Protein AF-A0A383DFA1-F1 (afdb_monomer_lite)

InterPro domains:
  IPR045584 Pilin-like [SSF54523] (1-78)

Sequence (97 aa):
MVVLAIIGFLSSLSYPNFSSWIASRNTNDAVTKIESAFRSITTQIQRGVYPFAQIHIENSNDKIIIETRGMGQENFNQNRLTLNCSLDENYWDNDSI

pLDDT: mean 75.49, std 6.66, range [53.5, 86.12]

Organism: NCBI:txid408172

Radius of gyration: 22.67 Å; chains: 1; bounding box: 48×26×66 Å

Foldseek 3Di:
DVVCVVVVVVCVVCVVVVVVVVVVVVVVVVVVVVVVLVVVLVVCCVVVQFVDKDWDWDDDPPDTDTKIFGAGPVLCVVCVPPDDPDPDPVSTPDGHD

Secondary structure (DSSP, 8-state):
-HHHHHHHHHHHHHHHHHHHHHHHHHHHHHHHHHHHHHHHHHHHHHTTS-SEEEEEEEEETTEEEEEEEEE-HHHHHHHTTS------GGG-SBSB-

Structure (mmCIF, N/CA/C/O backbone):
data_AF-A0A383DFA1-F1
#
_entry.id   AF-A0A383DFA1-F1
#
loop_
_atom_site.group_PDB
_atom_site.id
_atom_site.type_symbol
_atom_site.label_atom_id
_atom_site.label_alt_id
_atom_site.label_comp_id
_atom_site.label_asym_id
_atom_site.label_entity_id
_atom_site.label_seq_id
_atom_site.pdbx_PDB_ins_code
_atom_site.Cartn_x
_atom_site.Cartn_y
_atom_site.Cartn_z
_atom_site.occupancy
_atom_site.B_iso_or_equiv
_atom_site.auth_seq_id
_atom_site.auth_comp_id
_atom_site.auth_asym_id
_atom_site.auth_atom_id
_atom_site.pdbx_PDB_model_num
ATOM 1 N N . MET A 1 1 ? 28.257 11.185 -46.893 1.00 64.56 1 MET A N 1
ATOM 2 C CA 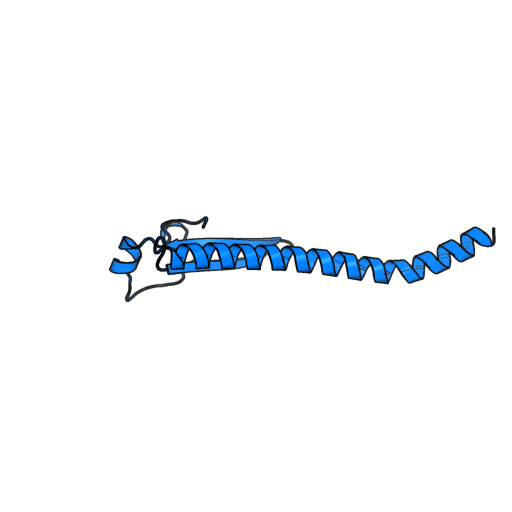. MET A 1 1 ? 27.935 10.073 -45.964 1.00 64.56 1 MET A CA 1
ATOM 3 C C . MET A 1 1 ? 28.561 10.209 -44.568 1.00 64.56 1 MET A C 1
ATOM 5 O O . MET A 1 1 ? 28.179 9.460 -43.685 1.00 64.56 1 MET A O 1
ATOM 9 N N . VAL A 1 2 ? 29.454 11.177 -44.317 1.00 82.31 2 VAL A N 1
ATOM 10 C CA . VAL A 1 2 ? 30.133 11.332 -43.010 1.00 82.31 2 VAL A CA 1
ATOM 11 C C . VAL A 1 2 ? 29.208 11.864 -41.903 1.00 82.31 2 VAL A C 1
ATOM 13 O O . VAL A 1 2 ? 29.272 11.407 -40.770 1.00 82.31 2 VAL A O 1
ATOM 16 N N . VAL A 1 3 ? 28.287 12.775 -42.231 1.00 86.12 3 VAL A N 1
ATOM 17 C CA . VAL A 1 3 ? 27.380 13.397 -41.245 1.00 86.12 3 VAL A CA 1
ATOM 18 C C . VAL A 1 3 ? 26.428 12.377 -40.607 1.00 86.12 3 VAL A C 1
ATOM 20 O O . VAL A 1 3 ? 26.273 12.359 -39.390 1.00 86.12 3 VAL A O 1
ATOM 23 N N . LEU A 1 4 ? 25.846 11.479 -41.409 1.00 85.19 4 LEU A N 1
ATOM 24 C CA . LEU A 1 4 ? 24.961 10.417 -40.913 1.00 85.19 4 LEU A CA 1
ATOM 25 C C . LEU A 1 4 ? 25.704 9.435 -39.996 1.00 85.19 4 LEU A C 1
ATOM 27 O O . LEU A 1 4 ? 25.131 8.966 -39.017 1.00 85.19 4 LEU A O 1
ATOM 31 N N . ALA A 1 5 ? 26.985 9.171 -40.276 1.00 83.88 5 ALA A N 1
ATOM 32 C CA . ALA A 1 5 ? 27.818 8.306 -39.446 1.00 83.88 5 ALA A CA 1
ATOM 33 C C . ALA A 1 5 ? 28.108 8.930 -38.070 1.00 83.88 5 ALA A C 1
ATOM 35 O O . ALA A 1 5 ? 28.011 8.247 -37.054 1.00 83.88 5 ALA A O 1
ATOM 36 N N . ILE A 1 6 ? 28.400 10.234 -38.021 1.00 83.25 6 ILE A N 1
ATOM 37 C CA . ILE A 1 6 ? 28.668 10.949 -36.763 1.00 83.25 6 ILE A CA 1
ATOM 38 C C . ILE A 1 6 ? 27.401 11.033 -35.900 1.00 83.25 6 ILE A C 1
ATOM 40 O O . ILE A 1 6 ? 27.453 10.739 -34.707 1.00 83.25 6 ILE A O 1
ATOM 44 N N . ILE A 1 7 ? 26.255 11.382 -36.495 1.00 83.38 7 ILE A N 1
ATOM 45 C CA . ILE A 1 7 ? 24.979 11.459 -35.766 1.00 83.38 7 ILE A CA 1
ATOM 46 C C . ILE A 1 7 ? 24.567 10.067 -35.267 1.00 83.38 7 ILE A C 1
ATOM 48 O O . ILE A 1 7 ? 24.227 9.920 -34.096 1.00 83.38 7 ILE A O 1
ATOM 52 N N . GLY A 1 8 ? 24.680 9.030 -36.105 1.00 79.38 8 GLY A N 1
ATOM 53 C CA . GLY A 1 8 ? 24.371 7.652 -35.713 1.00 79.38 8 GLY A CA 1
ATOM 54 C C . GLY A 1 8 ? 25.235 7.142 -34.553 1.00 79.38 8 GLY A C 1
ATOM 55 O O . GLY A 1 8 ? 24.723 6.492 -33.641 1.00 79.38 8 GLY A O 1
ATOM 56 N N . PHE A 1 9 ? 26.524 7.490 -34.537 1.00 79.94 9 PHE A N 1
ATOM 57 C CA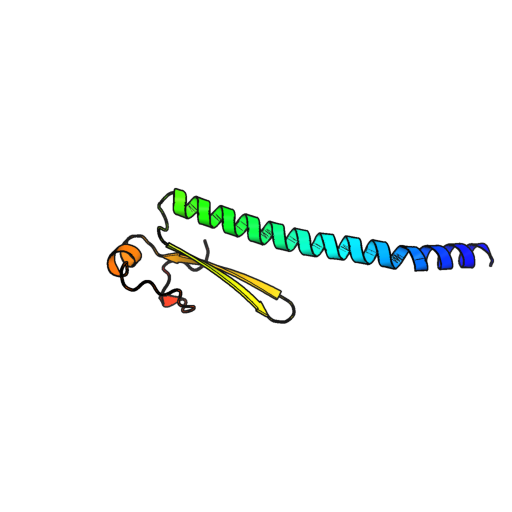 . PHE A 1 9 ? 27.437 7.126 -33.453 1.00 79.94 9 PHE A CA 1
ATOM 58 C C . PHE A 1 9 ? 27.098 7.842 -32.132 1.00 79.94 9 PHE A C 1
ATOM 60 O O . PHE A 1 9 ? 26.984 7.195 -31.092 1.00 79.94 9 PHE A O 1
ATOM 67 N N . LEU A 1 10 ? 26.867 9.160 -32.163 1.00 74.69 10 LEU A N 1
ATOM 68 C CA . LEU A 1 10 ? 26.541 9.945 -30.962 1.00 74.69 10 LEU A CA 1
ATOM 69 C C . LEU A 1 10 ? 25.162 9.597 -30.375 1.00 74.69 10 LEU A C 1
ATOM 71 O O . LEU A 1 10 ? 25.003 9.561 -29.151 1.00 74.69 10 LEU A O 1
ATOM 75 N N . SER A 1 11 ? 24.167 9.304 -31.220 1.00 68.94 11 SER A N 1
ATOM 76 C CA . SER A 1 11 ? 22.835 8.873 -30.774 1.00 68.94 11 SER A CA 1
ATOM 77 C C . SER A 1 11 ? 22.864 7.493 -30.113 1.00 68.94 11 SER A C 1
ATOM 79 O O . SER A 1 11 ? 22.187 7.301 -29.105 1.00 68.94 11 SER A O 1
ATOM 81 N N . SER A 1 12 ? 23.690 6.566 -30.614 1.00 70.81 12 SER A N 1
ATOM 82 C CA . SER A 1 12 ? 23.881 5.233 -30.018 1.00 70.81 12 SER A CA 1
ATOM 83 C C . SER A 1 12 ? 24.418 5.308 -28.584 1.00 70.81 12 SER A C 1
ATOM 85 O O . SER A 1 12 ? 23.896 4.652 -27.685 1.00 70.81 12 SER A O 1
ATOM 87 N N . LEU A 1 13 ? 25.398 6.182 -28.337 1.00 71.69 13 LEU A N 1
ATOM 88 C CA . LEU A 1 13 ? 25.982 6.376 -27.004 1.00 71.69 13 LEU A CA 1
ATOM 89 C C . LEU A 1 13 ? 25.044 7.107 -26.034 1.00 71.69 13 LEU A C 1
ATOM 91 O O . LEU A 1 13 ? 25.135 6.928 -24.821 1.00 71.69 13 LEU A O 1
ATOM 95 N N . SER A 1 14 ? 24.134 7.928 -26.560 1.00 63.19 14 SER A N 1
ATOM 96 C CA . SER A 1 14 ? 23.209 8.735 -25.756 1.00 63.19 14 SER A CA 1
ATOM 97 C C . SER A 1 14 ? 21.925 7.977 -25.385 1.00 63.19 14 SER A C 1
ATOM 99 O O . SER A 1 14 ? 21.353 8.219 -24.323 1.00 63.19 14 SER A O 1
ATOM 101 N N . TYR A 1 15 ? 21.487 7.028 -26.217 1.00 61.94 15 TYR A N 1
ATOM 102 C CA . TYR A 1 15 ? 20.302 6.190 -25.997 1.00 61.94 15 TYR A CA 1
ATOM 103 C C . TYR A 1 15 ? 20.258 5.433 -24.646 1.00 61.94 15 TYR A C 1
ATOM 105 O O . TYR A 1 15 ? 19.208 5.477 -23.995 1.00 61.94 15 TYR A O 1
ATOM 113 N N . PRO A 1 16 ? 21.343 4.798 -24.145 1.00 64.94 16 PRO A N 1
ATOM 114 C CA . PRO A 1 16 ? 21.303 4.101 -22.854 1.00 64.94 16 PRO A CA 1
ATOM 115 C C . PRO A 1 16 ? 21.016 5.036 -21.666 1.00 64.94 16 PRO A C 1
ATOM 117 O O . PRO A 1 16 ? 20.352 4.624 -20.716 1.00 64.94 16 PRO A O 1
ATOM 120 N N . ASN A 1 17 ? 21.438 6.304 -21.736 1.00 62.75 17 ASN A N 1
ATOM 121 C CA . ASN A 1 17 ? 21.203 7.287 -20.672 1.00 62.75 17 ASN A CA 1
ATOM 122 C C . ASN A 1 17 ? 19.754 7.804 -20.644 1.00 62.75 17 ASN A C 1
ATOM 124 O O . ASN A 1 17 ? 19.206 8.065 -19.576 1.00 62.75 17 ASN A O 1
ATOM 128 N N . PHE A 1 18 ? 19.097 7.924 -21.802 1.00 60.91 18 PHE A N 1
ATOM 129 C CA . PHE A 1 18 ? 17.669 8.260 -21.848 1.00 60.91 18 PHE A CA 1
ATOM 130 C C . PHE A 1 18 ? 16.796 7.084 -21.405 1.00 60.91 18 PHE A C 1
ATOM 132 O O . PHE A 1 18 ? 15.816 7.289 -20.692 1.00 60.91 18 PHE A O 1
ATOM 139 N N . SER A 1 19 ? 17.170 5.852 -21.766 1.00 64.88 19 SER A N 1
ATOM 140 C CA . SER A 1 19 ? 16.448 4.650 -21.336 1.00 64.88 19 SER A CA 1
ATOM 141 C C . SER A 1 19 ? 16.443 4.493 -19.813 1.00 64.88 19 SER A C 1
ATOM 143 O O . SER A 1 19 ? 15.404 4.159 -19.244 1.00 64.88 19 SER A O 1
ATOM 145 N N . SER A 1 20 ? 17.568 4.754 -19.138 1.00 68.44 20 SER A N 1
ATOM 146 C CA . SER A 1 20 ? 17.631 4.690 -17.673 1.00 68.44 20 SER A CA 1
ATOM 147 C C . SER A 1 20 ? 16.814 5.803 -17.008 1.00 68.44 20 SER A C 1
ATOM 149 O O . SER A 1 20 ? 16.122 5.539 -16.030 1.00 68.44 20 SER A O 1
ATOM 151 N N . TRP A 1 21 ? 16.794 7.015 -17.570 1.00 64.19 21 TRP A N 1
ATOM 152 C CA . TRP A 1 21 ? 15.964 8.121 -17.078 1.00 64.19 21 TRP A CA 1
ATOM 153 C C . TRP A 1 21 ? 14.457 7.863 -17.226 1.00 64.19 21 TRP A C 1
ATOM 155 O O . TRP A 1 21 ? 13.693 8.143 -16.299 1.00 64.19 21 TRP A O 1
ATOM 165 N N . ILE A 1 22 ? 14.020 7.296 -18.358 1.00 68.69 22 ILE A N 1
ATOM 166 C CA . ILE A 1 22 ? 12.618 6.891 -18.553 1.00 68.69 22 ILE A CA 1
ATOM 167 C C . ILE A 1 22 ? 12.256 5.782 -17.558 1.00 68.69 22 ILE A C 1
ATOM 169 O O . ILE A 1 22 ? 11.216 5.867 -16.905 1.00 68.69 22 ILE A O 1
ATOM 173 N N . ALA A 1 23 ? 13.133 4.790 -17.377 1.00 75.50 23 ALA A N 1
ATOM 174 C CA . ALA A 1 23 ? 12.932 3.737 -16.385 1.00 75.50 23 ALA A CA 1
ATOM 175 C C . ALA A 1 23 ? 12.810 4.314 -14.964 1.00 75.50 23 ALA A C 1
ATOM 177 O O . ALA A 1 23 ? 11.869 3.984 -14.247 1.00 75.50 23 ALA A O 1
ATOM 178 N N . SER A 1 24 ? 13.684 5.252 -14.581 1.00 68.62 24 SER A N 1
ATOM 179 C CA . SER A 1 24 ? 13.583 5.944 -13.293 1.00 68.62 24 SER A CA 1
ATOM 180 C C . SER A 1 24 ? 12.270 6.717 -13.142 1.00 68.62 24 SER A C 1
ATOM 182 O O . SER A 1 24 ? 11.715 6.744 -12.047 1.00 68.62 24 SER A O 1
ATOM 184 N N . ARG A 1 25 ? 11.727 7.335 -14.201 1.00 74.50 25 ARG A N 1
ATOM 185 C CA . ARG A 1 25 ? 10.419 8.014 -14.127 1.00 74.50 25 ARG A CA 1
ATOM 186 C C . ARG A 1 25 ? 9.263 7.045 -13.919 1.00 74.50 25 ARG A C 1
ATOM 188 O O . ARG A 1 25 ? 8.397 7.337 -13.103 1.00 74.50 25 ARG A O 1
ATOM 195 N N . ASN A 1 26 ? 9.278 5.898 -14.588 1.00 74.81 26 ASN A N 1
ATOM 196 C CA . ASN A 1 26 ? 8.248 4.876 -14.403 1.00 74.81 26 ASN A CA 1
ATOM 197 C C . ASN A 1 26 ? 8.262 4.313 -12.974 1.00 74.81 26 ASN A C 1
ATOM 199 O O . ASN A 1 26 ? 7.207 4.163 -12.363 1.00 74.81 26 ASN A O 1
ATOM 203 N N . THR A 1 27 ? 9.448 4.076 -12.404 1.00 74.19 27 THR A N 1
ATOM 204 C CA . THR A 1 27 ? 9.572 3.644 -11.005 1.00 74.19 27 THR A CA 1
ATOM 205 C C . THR A 1 27 ? 9.079 4.720 -10.037 1.00 74.19 27 THR A C 1
ATOM 207 O O . THR A 1 27 ? 8.342 4.410 -9.105 1.00 74.19 27 THR A O 1
ATOM 210 N N . ASN A 1 28 ? 9.432 5.989 -10.263 1.00 76.12 28 ASN A N 1
ATOM 211 C CA . ASN A 1 28 ? 8.966 7.091 -9.418 1.00 76.12 28 ASN A CA 1
ATOM 212 C C . ASN A 1 28 ? 7.441 7.282 -9.493 1.00 76.12 28 ASN A C 1
ATOM 214 O O . ASN A 1 28 ? 6.819 7.504 -8.461 1.00 76.12 28 ASN A O 1
ATOM 218 N N . ASP A 1 29 ? 6.826 7.137 -10.671 1.00 78.81 29 ASP A N 1
ATOM 219 C CA . ASP A 1 29 ? 5.366 7.211 -10.832 1.00 78.81 29 ASP A CA 1
ATOM 220 C C . ASP A 1 29 ? 4.644 6.102 -10.047 1.00 78.81 29 ASP A C 1
ATOM 222 O O . ASP A 1 29 ? 3.654 6.356 -9.356 1.00 78.81 29 ASP A O 1
ATOM 226 N N . ALA A 1 30 ? 5.178 4.876 -10.078 1.00 72.75 30 ALA A N 1
ATOM 227 C CA . ALA A 1 30 ? 4.667 3.773 -9.266 1.00 72.75 30 ALA A CA 1
ATOM 228 C C . ALA A 1 30 ? 4.799 4.059 -7.758 1.00 72.75 30 ALA A C 1
ATOM 230 O O . ALA A 1 30 ? 3.852 3.836 -7.002 1.00 72.75 30 ALA A O 1
ATOM 231 N N . VAL A 1 31 ? 5.934 4.615 -7.321 1.00 76.50 31 VAL A N 1
ATOM 232 C CA . VAL A 1 31 ? 6.149 5.023 -5.922 1.00 76.50 31 VAL A CA 1
ATOM 233 C C . VAL A 1 31 ? 5.164 6.117 -5.502 1.00 76.50 31 VAL A C 1
ATOM 235 O O . VAL A 1 31 ? 4.564 6.012 -4.435 1.00 76.50 31 VAL A O 1
ATOM 238 N N . THR A 1 32 ? 4.919 7.124 -6.346 1.00 81.00 32 THR A N 1
ATOM 239 C CA . THR A 1 32 ? 3.940 8.187 -6.066 1.00 81.00 32 THR A CA 1
ATOM 240 C C . THR A 1 32 ? 2.519 7.637 -5.909 1.00 81.00 32 THR A C 1
ATOM 242 O O . THR A 1 32 ? 1.772 8.094 -5.041 1.00 81.00 32 THR A O 1
ATOM 245 N N . LYS A 1 33 ? 2.135 6.629 -6.701 1.00 79.06 33 LYS A N 1
ATOM 246 C CA . LYS A 1 33 ? 0.832 5.956 -6.562 1.00 79.06 33 LYS A CA 1
ATOM 247 C C . LYS A 1 33 ? 0.703 5.226 -5.224 1.00 79.06 33 LYS A C 1
ATOM 249 O O . LYS A 1 33 ? -0.321 5.376 -4.559 1.00 79.06 33 LYS A O 1
ATOM 254 N N . ILE A 1 34 ? 1.745 4.509 -4.798 1.00 78.38 34 ILE A N 1
ATOM 255 C CA . ILE A 1 34 ? 1.783 3.828 -3.492 1.00 78.38 34 ILE A CA 1
ATOM 256 C C . ILE A 1 34 ? 1.703 4.845 -2.349 1.00 78.38 34 ILE A C 1
ATOM 258 O O . ILE A 1 34 ? 0.903 4.678 -1.429 1.00 78.38 34 ILE A O 1
ATOM 262 N N . GLU A 1 35 ? 2.487 5.923 -2.417 1.00 82.31 35 GLU A N 1
ATOM 263 C CA . GLU A 1 35 ? 2.471 6.987 -1.409 1.00 82.31 35 GLU A CA 1
ATOM 264 C C . GLU A 1 35 ? 1.080 7.626 -1.294 1.00 82.31 35 GLU A C 1
ATOM 266 O O . GLU A 1 35 ? 0.569 7.840 -0.193 1.00 82.31 35 GLU A O 1
ATOM 271 N N . SER A 1 36 ? 0.428 7.887 -2.431 1.00 82.50 36 SER A N 1
ATOM 272 C CA . SER A 1 36 ? -0.928 8.429 -2.451 1.00 82.50 36 SER A CA 1
ATOM 273 C C . SER A 1 36 ? -1.941 7.469 -1.824 1.00 82.50 36 SER A C 1
ATOM 275 O O . SER A 1 36 ? -2.773 7.920 -1.039 1.00 82.50 36 SER A O 1
ATOM 277 N N . ALA A 1 37 ? -1.870 6.168 -2.125 1.00 80.06 37 ALA A N 1
ATOM 278 C CA . ALA A 1 37 ? -2.741 5.159 -1.518 1.00 80.06 37 ALA A CA 1
ATOM 279 C C . ALA A 1 37 ? -2.539 5.089 0.007 1.00 80.06 37 ALA A C 1
ATOM 281 O O . ALA A 1 37 ? -3.503 5.152 0.772 1.00 80.06 37 ALA A O 1
ATOM 282 N N . PHE A 1 38 ? -1.282 5.081 0.462 1.00 81.94 38 PHE A N 1
ATOM 283 C CA . PHE A 1 38 ? -0.940 5.087 1.886 1.00 81.94 38 PHE A CA 1
ATOM 284 C C . PHE A 1 38 ? -1.478 6.334 2.604 1.00 81.94 38 PHE A C 1
ATOM 286 O O . PHE A 1 38 ? -2.037 6.252 3.704 1.00 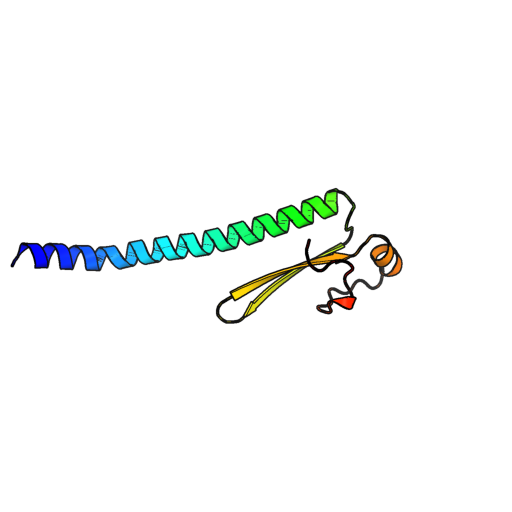81.94 38 PHE A O 1
ATOM 293 N N . ARG A 1 39 ? -1.350 7.505 1.968 1.00 83.31 39 ARG A N 1
ATOM 294 C CA . ARG A 1 39 ? -1.866 8.772 2.498 1.00 83.31 39 ARG A CA 1
ATOM 295 C C . ARG A 1 39 ? -3.393 8.774 2.568 1.00 83.31 39 ARG A C 1
ATOM 297 O O . ARG A 1 39 ? -3.940 9.238 3.570 1.00 83.31 39 ARG A O 1
ATOM 304 N N . SER A 1 40 ? -4.079 8.245 1.555 1.00 80.56 40 SER A N 1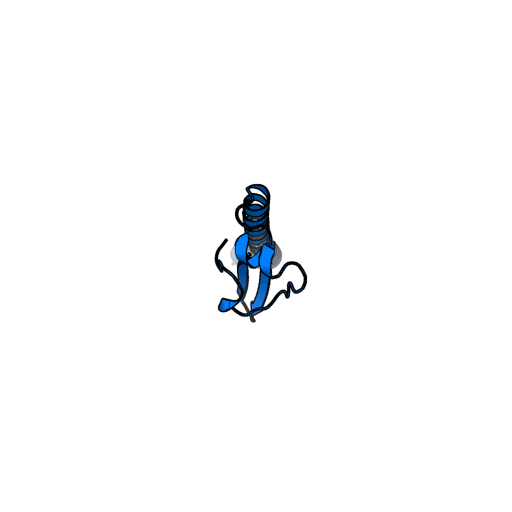
ATOM 305 C CA . SER A 1 40 ? -5.541 8.108 1.548 1.00 80.56 40 SER A CA 1
ATOM 306 C C . SER A 1 40 ? -6.030 7.226 2.695 1.00 80.56 40 SER A C 1
ATOM 308 O O . SER A 1 40 ? -6.899 7.657 3.452 1.00 80.56 40 SER A O 1
ATOM 310 N N . ILE A 1 41 ? -5.415 6.057 2.899 1.00 79.62 41 ILE A N 1
ATOM 311 C CA . ILE A 1 41 ? -5.752 5.157 4.011 1.00 79.62 41 ILE A CA 1
ATOM 312 C C . ILE A 1 41 ? -5.506 5.829 5.357 1.00 79.62 41 ILE A C 1
ATOM 314 O O . ILE A 1 41 ? -6.392 5.863 6.206 1.00 79.62 41 ILE A O 1
ATOM 318 N N . THR A 1 42 ? -4.325 6.422 5.548 1.00 79.12 42 THR A N 1
ATOM 319 C CA . THR A 1 42 ? -3.979 7.099 6.808 1.00 79.12 42 THR A CA 1
ATOM 320 C C . THR A 1 42 ? -4.966 8.225 7.115 1.00 79.12 42 THR A C 1
ATOM 322 O O . THR A 1 42 ? -5.380 8.398 8.259 1.00 79.12 42 THR A O 1
ATOM 325 N N . THR A 1 43 ? -5.413 8.956 6.091 1.00 80.69 43 THR A N 1
ATOM 326 C CA . THR A 1 43 ? -6.441 9.992 6.240 1.00 80.69 43 THR A CA 1
ATOM 327 C C . THR A 1 43 ? -7.782 9.392 6.678 1.00 80.69 43 THR A C 1
ATOM 329 O O . THR A 1 43 ? -8.479 9.981 7.501 1.00 80.69 43 THR A O 1
ATOM 332 N N . GLN A 1 44 ? -8.156 8.221 6.162 1.00 73.38 44 GLN A N 1
ATOM 333 C CA . GLN A 1 44 ? -9.399 7.539 6.536 1.00 73.38 44 GLN A CA 1
ATOM 334 C C . GLN A 1 44 ? -9.347 6.930 7.946 1.00 73.38 44 GLN A C 1
ATOM 336 O O . GLN A 1 44 ? -10.344 7.011 8.668 1.00 73.38 44 GLN A O 1
ATOM 341 N N . ILE A 1 45 ? -8.178 6.446 8.382 1.00 75.81 45 ILE A N 1
ATOM 342 C CA . ILE A 1 45 ? -7.926 6.043 9.775 1.00 75.81 45 ILE A CA 1
ATOM 343 C C . ILE A 1 45 ? -8.044 7.259 10.706 1.00 75.81 45 ILE A C 1
ATOM 345 O O . ILE A 1 45 ? -8.743 7.203 11.714 1.00 75.81 45 ILE A O 1
ATOM 349 N N . GLN A 1 46 ? -7.420 8.390 10.354 1.00 72.69 46 GLN A N 1
ATOM 350 C CA . GLN A 1 46 ? -7.488 9.626 11.147 1.00 72.69 46 GLN A CA 1
ATOM 351 C C . GLN A 1 46 ? -8.908 10.198 11.253 1.00 72.69 46 GLN A C 1
ATOM 353 O O . GLN A 1 46 ? -9.261 10.774 12.278 1.00 72.69 46 GLN A O 1
ATOM 358 N N . ARG A 1 47 ? -9.736 10.026 10.215 1.00 79.44 47 ARG A N 1
ATOM 359 C CA . ARG A 1 47 ? -11.159 10.405 10.229 1.00 79.44 47 ARG A CA 1
ATOM 360 C C . ARG A 1 47 ? -12.025 9.471 11.083 1.00 79.44 47 ARG A C 1
ATOM 362 O O . ARG A 1 47 ? -13.197 9.772 11.279 1.00 79.44 47 ARG A O 1
ATOM 369 N N . GLY A 1 48 ? -11.474 8.357 11.573 1.00 69.06 48 GLY A N 1
ATOM 370 C CA . GLY A 1 48 ? -12.185 7.385 12.405 1.00 69.06 48 GLY A CA 1
ATOM 371 C C . GLY A 1 48 ? -13.181 6.511 11.643 1.00 69.06 48 GLY A C 1
ATOM 372 O O . GLY A 1 48 ? -13.973 5.824 12.277 1.00 69.06 48 GLY A O 1
ATOM 373 N N . VAL A 1 49 ? -13.154 6.530 10.305 1.00 73.31 49 VAL A N 1
ATOM 374 C CA . VAL A 1 49 ? -14.079 5.742 9.470 1.00 73.31 49 VAL A CA 1
ATOM 375 C C . VAL A 1 49 ? -13.684 4.264 9.487 1.00 73.31 49 VAL A C 1
ATOM 377 O O . VAL A 1 49 ? -14.540 3.396 9.626 1.00 73.31 49 VAL A O 1
ATOM 380 N N . TYR A 1 50 ? -12.377 3.991 9.424 1.00 76.75 50 TYR A N 1
ATOM 381 C CA . TYR A 1 50 ? -11.822 2.640 9.459 1.00 76.75 50 TYR A CA 1
ATOM 382 C C . TYR A 1 50 ? -10.709 2.566 10.512 1.00 76.75 50 TYR A C 1
ATOM 384 O O . TYR A 1 50 ? -9.592 3.012 10.248 1.00 76.75 50 TYR A O 1
ATOM 392 N N . PRO A 1 51 ? -10.981 2.052 11.727 1.00 74.62 51 PRO A N 1
ATOM 393 C CA . PRO A 1 51 ? -9.967 1.935 12.779 1.00 74.62 51 PRO A CA 1
ATOM 394 C C . PRO A 1 51 ? -8.874 0.900 12.470 1.00 74.62 51 PRO A C 1
ATOM 396 O O . PRO A 1 51 ? -7.834 0.906 13.128 1.00 74.62 51 PRO A O 1
ATOM 399 N N . PHE A 1 52 ? -9.086 0.027 11.481 1.00 79.44 52 PHE A N 1
ATOM 400 C CA . PHE A 1 52 ? -8.108 -0.954 11.029 1.00 79.44 52 PHE A CA 1
ATOM 401 C C . PHE A 1 52 ? -8.137 -1.058 9.502 1.00 79.44 52 PHE A C 1
ATOM 403 O O . PHE A 1 52 ? -9.206 -1.203 8.912 1.00 79.44 52 PHE A O 1
ATOM 410 N N . ALA A 1 53 ? -6.969 -0.956 8.868 1.00 80.38 53 ALA A N 1
ATOM 411 C CA . ALA A 1 53 ? -6.823 -1.009 7.417 1.00 80.38 53 ALA A CA 1
ATOM 412 C C . ALA A 1 53 ? -5.573 -1.808 7.025 1.00 80.38 53 ALA A C 1
ATOM 414 O O . ALA A 1 53 ? -4.573 -1.798 7.747 1.00 80.38 53 ALA A O 1
ATOM 415 N N . GLN A 1 54 ? -5.627 -2.474 5.875 1.00 78.00 54 GLN A N 1
ATOM 416 C CA . GLN A 1 54 ? -4.548 -3.279 5.311 1.00 78.00 54 GLN A CA 1
ATOM 417 C C . GLN A 1 54 ? -4.194 -2.776 3.913 1.00 78.00 54 GLN A C 1
ATOM 419 O O . GLN A 1 54 ? -5.065 -2.442 3.114 1.00 78.00 54 GLN A O 1
ATOM 424 N N . ILE A 1 55 ? -2.896 -2.764 3.612 1.00 80.81 55 ILE A N 1
ATOM 425 C CA . ILE A 1 55 ? -2.384 -2.568 2.256 1.00 80.81 55 ILE A CA 1
ATOM 426 C C . ILE A 1 55 ? -1.791 -3.890 1.811 1.00 80.81 55 ILE A C 1
ATOM 428 O O . ILE A 1 55 ? -0.814 -4.356 2.404 1.00 80.81 55 ILE A O 1
ATOM 432 N N . HIS A 1 56 ? -2.377 -4.486 0.781 1.00 80.44 56 HIS A N 1
ATOM 433 C CA . HIS A 1 56 ? -1.816 -5.658 0.137 1.00 80.44 56 HIS A CA 1
ATOM 434 C C . HIS A 1 56 ? -1.084 -5.226 -1.133 1.00 80.44 56 HIS A C 1
ATOM 436 O O . HIS A 1 56 ? -1.666 -4.596 -2.015 1.00 80.44 56 HIS A O 1
ATOM 442 N N . ILE A 1 57 ? 0.217 -5.518 -1.186 1.00 75.12 57 ILE A N 1
ATOM 443 C CA . ILE A 1 57 ? 1.071 -5.228 -2.337 1.00 75.12 57 ILE A CA 1
ATOM 444 C C . ILE A 1 57 ? 1.505 -6.571 -2.903 1.00 75.12 57 ILE A C 1
ATOM 446 O O . ILE A 1 57 ? 2.376 -7.230 -2.331 1.00 75.12 57 ILE A O 1
ATOM 450 N N . GLU A 1 58 ? 0.911 -6.961 -4.024 1.00 78.38 58 GLU A N 1
ATOM 451 C CA . GLU A 1 58 ? 1.313 -8.162 -4.746 1.00 78.38 58 GLU A CA 1
ATOM 452 C C . GLU A 1 58 ? 2.083 -7.779 -6.012 1.00 78.38 58 GLU A C 1
ATOM 454 O O . GLU A 1 58 ? 1.679 -6.903 -6.783 1.00 78.38 58 GLU A O 1
ATOM 459 N N . ASN A 1 59 ? 3.224 -8.435 -6.222 1.00 71.62 59 ASN A N 1
ATOM 460 C CA . ASN A 1 59 ? 4.005 -8.313 -7.444 1.00 71.62 59 ASN A CA 1
ATOM 461 C C . ASN A 1 59 ? 3.755 -9.556 -8.303 1.00 71.62 59 ASN A C 1
ATOM 463 O O . ASN A 1 59 ? 4.377 -10.596 -8.095 1.00 71.62 59 ASN A O 1
ATOM 467 N N . SER A 1 60 ? 2.823 -9.450 -9.248 1.00 71.50 60 SER A N 1
ATOM 468 C CA . SER A 1 60 ? 2.498 -10.542 -10.164 1.00 71.50 60 SER A CA 1
ATOM 469 C C . SER A 1 60 ? 3.111 -10.245 -11.533 1.00 71.50 60 SER A C 1
ATOM 471 O O . SER A 1 60 ? 2.525 -9.508 -12.324 1.00 71.50 60 SER A O 1
ATOM 473 N N . ASN A 1 61 ? 4.324 -10.780 -11.758 1.00 53.50 61 ASN A N 1
ATOM 474 C CA . ASN A 1 61 ? 5.109 -10.964 -13.002 1.00 53.50 61 ASN A CA 1
ATOM 475 C C . ASN A 1 61 ? 5.188 -9.840 -14.065 1.00 53.50 61 ASN A C 1
ATOM 477 O O . ASN A 1 61 ? 5.850 -10.050 -15.075 1.00 53.50 61 ASN A O 1
ATOM 481 N N . ASP A 1 62 ? 4.547 -8.689 -13.861 1.00 65.31 62 ASP A N 1
ATOM 482 C CA . ASP A 1 62 ? 4.655 -7.437 -14.639 1.00 65.31 62 ASP A CA 1
ATOM 483 C C . ASP A 1 62 ? 3.771 -6.306 -14.059 1.00 65.31 62 ASP A C 1
ATOM 485 O O . ASP A 1 62 ? 3.833 -5.155 -14.492 1.00 65.31 62 ASP A O 1
ATOM 489 N N . LYS A 1 63 ? 2.898 -6.612 -13.086 1.00 64.06 63 LYS A N 1
ATOM 490 C CA . LYS A 1 63 ? 1.981 -5.645 -12.471 1.00 64.06 63 LYS A CA 1
ATOM 491 C C . LYS A 1 63 ? 2.130 -5.645 -10.957 1.00 64.06 63 LYS A C 1
ATOM 493 O O . LYS A 1 63 ? 2.158 -6.695 -10.320 1.00 64.06 63 LYS A O 1
ATOM 498 N N . ILE A 1 64 ? 2.194 -4.440 -10.399 1.00 69.12 64 ILE A N 1
ATOM 499 C CA . ILE A 1 64 ? 2.056 -4.210 -8.964 1.00 69.12 64 ILE A CA 1
ATOM 500 C C . ILE A 1 64 ? 0.570 -3.972 -8.717 1.00 69.12 64 ILE A C 1
ATOM 502 O O . ILE A 1 64 ? 0.029 -2.955 -9.157 1.00 69.12 64 ILE A O 1
ATOM 506 N N . ILE A 1 65 ? -0.087 -4.933 -8.075 1.00 73.50 65 ILE A N 1
ATOM 507 C CA . ILE A 1 65 ? -1.480 -4.811 -7.651 1.00 73.50 65 ILE A CA 1
ATOM 508 C C . ILE A 1 65 ? -1.450 -4.274 -6.222 1.00 73.50 65 ILE A C 1
ATOM 510 O O . ILE A 1 65 ? -0.768 -4.824 -5.356 1.00 73.50 65 ILE A O 1
ATOM 514 N N . ILE A 1 66 ? -2.124 -3.144 -6.014 1.00 71.38 66 ILE A N 1
ATOM 515 C CA . ILE A 1 66 ? -2.223 -2.478 -4.717 1.00 71.38 66 ILE A CA 1
ATOM 516 C C . ILE A 1 66 ? -3.692 -2.516 -4.332 1.00 71.38 66 ILE A C 1
ATOM 518 O O . ILE A 1 66 ? -4.505 -1.833 -4.953 1.00 71.38 66 ILE A O 1
ATOM 522 N N . GLU A 1 67 ? -4.014 -3.309 -3.320 1.00 78.44 67 GLU A N 1
ATOM 523 C CA . GLU A 1 67 ? -5.358 -3.389 -2.754 1.00 78.44 67 GLU A CA 1
ATOM 524 C C . GLU A 1 67 ? -5.364 -2.751 -1.370 1.00 78.44 67 GLU A C 1
ATOM 526 O O . GLU A 1 67 ? -4.470 -2.984 -0.546 1.00 78.44 67 GLU A O 1
ATOM 531 N N . THR A 1 68 ? -6.366 -1.911 -1.128 1.00 74.44 68 THR A N 1
ATOM 532 C CA . THR A 1 68 ? -6.527 -1.143 0.104 1.00 74.44 68 THR A CA 1
ATOM 533 C C . THR A 1 68 ? -7.806 -1.586 0.790 1.00 74.44 68 THR A C 1
ATOM 535 O O . THR A 1 68 ? -8.907 -1.297 0.334 1.00 74.44 68 THR A O 1
ATOM 538 N N . ARG A 1 69 ? -7.660 -2.296 1.908 1.00 83.31 69 ARG A N 1
ATOM 539 C CA . ARG A 1 69 ? -8.786 -2.897 2.624 1.00 83.31 69 ARG A CA 1
ATOM 540 C C . ARG A 1 69 ? -9.009 -2.222 3.963 1.00 83.31 69 ARG A C 1
ATOM 542 O O . ARG A 1 69 ? -8.061 -1.760 4.601 1.00 83.31 69 ARG A O 1
ATOM 549 N N . GLY A 1 70 ? -10.259 -2.170 4.394 1.00 80.69 70 GLY A N 1
ATOM 550 C CA . GLY A 1 70 ? -10.687 -1.515 5.619 1.00 80.69 70 GLY A CA 1
ATOM 551 C C . GLY A 1 70 ? -11.700 -2.326 6.393 1.00 80.69 70 GLY A C 1
ATOM 552 O O . GLY A 1 70 ? -12.622 -2.912 5.831 1.00 80.69 70 GLY A O 1
ATOM 553 N N . MET A 1 71 ? -11.542 -2.321 7.709 1.00 83.62 71 MET A N 1
ATOM 554 C CA . MET A 1 71 ? -12.502 -2.893 8.638 1.00 83.62 71 MET A CA 1
ATOM 555 C C . MET A 1 71 ? -13.254 -1.764 9.336 1.00 83.62 71 MET A C 1
ATOM 557 O O . MET A 1 71 ? -12.645 -0.831 9.871 1.00 83.62 71 MET A O 1
ATOM 561 N N . GLY A 1 72 ? -14.583 -1.840 9.313 1.00 82.44 72 GLY A N 1
ATOM 562 C CA . GLY A 1 72 ? -15.464 -0.906 9.992 1.00 82.44 72 GLY A CA 1
ATOM 563 C C . GLY A 1 72 ? -15.369 -1.040 11.510 1.00 82.44 72 GLY A C 1
ATOM 564 O O . GLY A 1 72 ? -14.875 -2.025 12.064 1.00 82.44 72 GLY A O 1
ATOM 565 N N . GLN A 1 73 ? -15.850 -0.020 12.218 1.00 79.31 73 GLN A N 1
ATOM 566 C CA . GLN A 1 73 ? -15.694 0.067 13.669 1.00 79.31 73 GLN A CA 1
ATOM 567 C C . GLN A 1 73 ? -16.412 -1.052 14.441 1.00 79.31 73 GLN A C 1
ATOM 569 O O . GLN A 1 73 ? -15.945 -1.454 15.508 1.00 79.31 73 GLN A O 1
ATOM 574 N N . GLU A 1 74 ? -17.515 -1.578 13.913 1.00 80.81 74 GLU A N 1
ATOM 575 C CA . GLU A 1 74 ? -18.281 -2.657 14.545 1.00 80.81 74 GLU A CA 1
ATOM 576 C C . GLU A 1 74 ? -17.528 -3.990 14.489 1.00 80.81 74 GLU A C 1
ATOM 578 O O . GLU A 1 74 ? -17.273 -4.587 15.538 1.00 80.81 74 GLU A O 1
ATOM 583 N N . ASN A 1 75 ? -17.082 -4.398 13.297 1.00 80.38 75 ASN A N 1
ATOM 584 C CA . ASN A 1 75 ? -16.277 -5.607 13.107 1.00 80.38 75 ASN A CA 1
ATOM 585 C C . ASN A 1 75 ? -14.930 -5.518 13.823 1.00 80.38 75 ASN A C 1
ATOM 587 O O . ASN A 1 75 ? -14.503 -6.480 14.465 1.00 80.38 75 ASN A O 1
ATOM 591 N N . PHE A 1 76 ? -14.308 -4.336 13.817 1.00 82.12 76 PHE A N 1
ATOM 592 C CA . PHE A 1 76 ? -13.102 -4.100 14.597 1.00 82.12 76 PHE A CA 1
ATOM 593 C C . PHE A 1 76 ? -13.350 -4.331 16.086 1.00 82.12 76 PHE A C 1
ATOM 595 O O . PHE A 1 76 ? -12.586 -5.054 16.713 1.00 82.12 76 PHE A O 1
ATOM 602 N N . ASN A 1 77 ? -14.415 -3.756 16.659 1.00 81.25 77 ASN A N 1
ATOM 603 C CA . ASN A 1 77 ? -14.708 -3.877 18.088 1.00 81.25 77 ASN A CA 1
ATOM 604 C C . ASN A 1 77 ? -15.033 -5.312 18.524 1.00 81.25 77 ASN A C 1
ATOM 606 O O . ASN A 1 77 ? -14.685 -5.685 19.645 1.00 81.25 77 ASN A O 1
ATOM 610 N N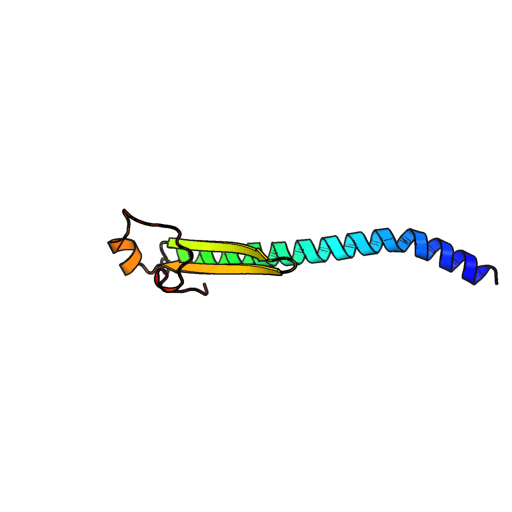 . GLN A 1 78 ? -15.647 -6.112 17.653 1.00 82.75 78 GLN A N 1
ATOM 611 C CA . GLN A 1 78 ? -15.934 -7.522 17.925 1.00 82.75 78 GLN A CA 1
ATOM 612 C C . GLN A 1 78 ? -14.668 -8.388 17.863 1.00 82.75 78 GLN A C 1
ATOM 614 O O . GLN A 1 78 ? -14.469 -9.246 18.721 1.00 82.75 78 GLN A O 1
ATOM 619 N N . ASN A 1 79 ? -13.771 -8.111 16.912 1.00 79.38 79 ASN A N 1
ATOM 620 C CA . ASN A 1 79 ? -12.597 -8.942 16.638 1.00 79.38 79 ASN A CA 1
ATOM 621 C C . ASN A 1 79 ? -11.271 -8.357 17.152 1.00 79.38 79 ASN A C 1
ATOM 623 O O . ASN A 1 79 ? -10.210 -8.851 16.780 1.00 79.38 79 ASN A O 1
ATOM 627 N N . ARG A 1 80 ? -11.288 -7.348 18.043 1.00 75.75 80 ARG A N 1
ATOM 628 C CA . ARG A 1 80 ? -10.075 -6.644 18.538 1.00 75.75 80 ARG A CA 1
ATOM 629 C C . ARG A 1 80 ? -8.962 -7.564 19.038 1.00 75.75 80 ARG A C 1
ATOM 631 O O . ARG A 1 80 ? -7.798 -7.178 19.005 1.00 75.75 80 ARG A O 1
ATOM 638 N N . LEU A 1 81 ? -9.323 -8.733 19.562 1.00 76.75 81 LEU A N 1
ATOM 639 C CA . LEU A 1 81 ? -8.400 -9.700 20.161 1.00 76.75 81 LEU A CA 1
ATOM 640 C C . LEU A 1 81 ? -7.904 -10.757 19.163 1.00 76.75 81 LEU A C 1
ATOM 642 O O . LEU A 1 81 ? -6.946 -11.466 19.459 1.00 76.75 81 LEU A O 1
ATOM 646 N N . THR A 1 82 ? -8.541 -10.866 17.997 1.00 77.25 82 THR A N 1
ATOM 647 C CA . THR A 1 82 ? -8.301 -11.906 16.985 1.00 77.25 82 THR A CA 1
ATOM 648 C C . THR A 1 82 ? -8.133 -11.313 15.589 1.00 77.25 82 THR A C 1
ATOM 650 O O . THR A 1 82 ? -8.460 -11.963 14.598 1.00 77.25 82 THR A O 1
ATOM 653 N N . LEU A 1 83 ? -7.632 -10.076 15.502 1.00 79.00 83 LEU A N 1
ATOM 654 C CA . LEU A 1 83 ? -7.322 -9.437 14.227 1.00 79.00 83 LEU A CA 1
ATOM 655 C C . LEU A 1 83 ? -6.284 -10.284 13.489 1.00 79.00 83 LEU A C 1
ATOM 6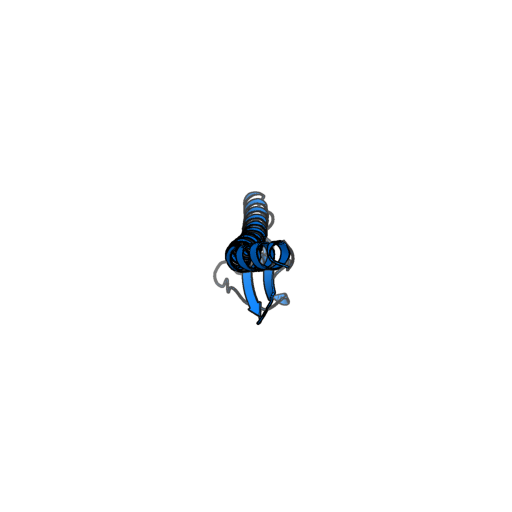57 O O . LEU A 1 83 ? -5.124 -10.365 13.896 1.00 79.00 83 LEU A O 1
ATOM 661 N N . ASN A 1 84 ? -6.708 -10.912 12.399 1.00 76.62 84 ASN A N 1
ATOM 662 C CA . ASN A 1 84 ? -5.815 -11.492 11.415 1.00 76.62 84 ASN A CA 1
ATOM 663 C C . ASN A 1 84 ? -5.783 -10.573 10.183 1.00 76.62 84 ASN A C 1
ATOM 665 O O . ASN A 1 84 ? -6.733 -9.851 9.895 1.00 76.62 84 ASN A O 1
ATOM 669 N N . CYS A 1 85 ? -4.651 -10.523 9.490 1.00 77.56 85 CYS A N 1
ATOM 670 C CA . CYS A 1 85 ? -4.514 -9.761 8.251 1.00 77.56 85 CYS A CA 1
ATOM 671 C C . CYS A 1 85 ? -4.870 -10.671 7.064 1.00 77.56 85 CYS A C 1
ATOM 673 O O . CYS A 1 85 ? -4.017 -10.894 6.201 1.00 77.56 85 CYS A O 1
ATOM 675 N N . SER A 1 86 ? -6.068 -11.279 7.080 1.00 79.19 86 SER A N 1
ATOM 676 C CA . SER A 1 86 ? -6.459 -12.255 6.053 1.00 79.19 86 SER A CA 1
ATOM 677 C C . SER A 1 86 ? -6.579 -11.608 4.674 1.00 79.19 86 SER A C 1
ATOM 679 O O . SER A 1 86 ? -6.971 -10.449 4.545 1.00 79.19 86 SER A O 1
ATOM 681 N N . LEU A 1 87 ? -6.259 -12.389 3.643 1.00 76.31 87 LEU A N 1
ATOM 682 C CA . LEU A 1 87 ? -6.409 -12.008 2.240 1.00 76.31 87 LEU A CA 1
ATOM 683 C C . LEU A 1 87 ? -7.811 -12.319 1.690 1.00 76.31 87 LEU A C 1
ATOM 685 O O . LEU A 1 87 ? -8.076 -12.027 0.527 1.00 76.31 87 LEU A O 1
ATOM 689 N N . ASP A 1 88 ? -8.724 -12.839 2.510 1.00 78.19 88 ASP A N 1
ATOM 690 C CA . ASP A 1 88 ? -10.125 -13.049 2.130 1.00 78.19 88 ASP A CA 1
ATOM 691 C C . ASP A 1 88 ? -10.893 -11.725 2.001 1.00 78.19 88 ASP A C 1
ATOM 693 O O . ASP A 1 88 ? -10.848 -10.901 2.911 1.00 78.19 88 ASP A O 1
ATOM 697 N N . GLU A 1 89 ? -11.648 -11.545 0.912 1.00 72.50 89 GLU A N 1
ATOM 698 C CA . GLU A 1 89 ? -12.514 -10.368 0.676 1.00 72.50 89 GLU A CA 1
ATOM 699 C C . GLU A 1 89 ? -13.628 -10.258 1.736 1.00 72.50 89 GLU A C 1
ATOM 701 O O . GLU A 1 89 ? -13.874 -9.200 2.297 1.00 72.50 89 GLU A O 1
ATOM 706 N N . ASN A 1 90 ? -14.232 -11.383 2.137 1.00 77.69 90 ASN A N 1
ATOM 707 C CA . ASN A 1 90 ? -15.333 -11.399 3.116 1.00 77.69 90 ASN A CA 1
ATOM 708 C C . ASN A 1 90 ? -14.921 -11.032 4.555 1.00 77.69 90 ASN A C 1
ATOM 710 O O . ASN A 1 90 ? -15.777 -10.944 5.434 1.00 77.69 90 ASN A O 1
ATOM 714 N N . TYR A 1 91 ? -13.619 -10.913 4.827 1.00 78.62 91 TYR A N 1
ATOM 715 C CA . TYR A 1 91 ? -13.113 -10.519 6.142 1.00 78.62 91 TYR A CA 1
ATOM 716 C C . TYR A 1 91 ? -13.111 -8.993 6.327 1.00 78.62 91 TYR A C 1
ATOM 718 O O . TYR A 1 91 ? -13.089 -8.503 7.459 1.00 78.62 91 TYR A O 1
ATOM 726 N N . TRP A 1 92 ? -13.145 -8.241 5.227 1.00 81.69 92 TRP A N 1
ATOM 727 C CA . TRP A 1 92 ? -13.076 -6.788 5.219 1.00 81.69 92 TRP A CA 1
ATOM 728 C C . TRP A 1 92 ? -14.447 -6.187 4.901 1.00 81.69 92 TRP A C 1
ATOM 730 O O . TRP A 1 92 ? -15.228 -6.743 4.138 1.00 81.69 92 TRP A O 1
ATOM 740 N N . ASP A 1 93 ? -14.751 -5.035 5.501 1.00 79.75 93 ASP A N 1
ATOM 741 C CA . ASP A 1 93 ? -16.006 -4.317 5.227 1.00 79.75 93 ASP A CA 1
ATOM 742 C C . ASP A 1 93 ? -15.915 -3.478 3.949 1.00 79.75 93 ASP A C 1
ATOM 744 O O . ASP A 1 93 ? -16.930 -3.057 3.391 1.00 79.75 93 ASP A O 1
ATOM 748 N N . ASN A 1 94 ? -14.694 -3.175 3.512 1.00 75.56 94 ASN A N 1
ATOM 749 C CA . ASN A 1 94 ? -14.427 -2.441 2.291 1.00 75.56 94 ASN A CA 1
ATOM 750 C C . ASN A 1 94 ? -13.086 -2.884 1.696 1.00 75.56 94 ASN A C 1
ATOM 752 O O . ASN A 1 94 ? -12.071 -2.851 2.390 1.00 75.56 94 ASN A O 1
ATOM 756 N N . ASP A 1 95 ? -13.084 -3.223 0.409 1.00 67.94 95 ASP A N 1
ATOM 757 C CA . ASP A 1 95 ? -11.901 -3.652 -0.347 1.00 67.94 95 ASP A CA 1
ATOM 758 C C . ASP A 1 95 ? -11.302 -2.542 -1.234 1.00 67.94 95 ASP A C 1
ATOM 760 O O . ASP A 1 95 ? -10.314 -2.761 -1.938 1.00 67.94 95 ASP A O 1
ATOM 764 N N . SER A 1 96 ? -11.883 -1.336 -1.205 1.00 62.47 96 SER A N 1
ATOM 765 C CA . SER A 1 96 ? -11.402 -0.169 -1.948 1.00 62.47 96 SER A CA 1
ATOM 766 C C . SER A 1 96 ? -11.503 1.115 -1.118 1.00 62.47 96 SER A C 1
ATOM 768 O O . SER A 1 96 ? -12.490 1.857 -1.186 1.00 62.47 96 SER A O 1
ATOM 770 N N . ILE A 1 97 ? -10.460 1.369 -0.329 1.00 59.06 97 ILE A N 1
ATOM 771 C CA . ILE A 1 97 ? -10.245 2.610 0.437 1.00 59.06 97 ILE A CA 1
ATOM 772 C C . ILE A 1 97 ? -9.427 3.628 -0.350 1.00 59.06 97 ILE A C 1
ATOM 774 O O . ILE A 1 97 ? -8.354 3.254 -0.877 1.00 59.06 97 ILE A O 1
#